Protein AF-S9RQ15-F1 (afdb_monomer)

Solvent-accessible surface area (backbone atoms only — not comparable to full-atom values): 9602 Å² total; per-residue (Å²): 144,83,78,67,72,70,60,59,58,54,55,54,54,51,62,62,48,47,62,55,50,56,53,50,53,50,54,56,53,50,56,71,40,40,36,66,61,48,17,41,66,75,33,48,78,60,44,71,79,42,43,59,73,48,30,27,74,50,68,60,96,85,56,63,85,62,25,54,30,35,28,25,28,33,50,46,95,82,57,60,87,58,81,54,62,48,88,62,91,58,64,66,88,82,50,71,63,45,69,87,71,64,40,66,23,48,58,75,85,78,56,98,86,40,46,57,28,65,74,70,41,43,82,78,47,56,75,65,58,41,51,49,52,52,49,34,42,67,32,72,71,16,34,36,36,66,46,100,50,26,31,39,37,38,40,40,20,57,90,74,40,30,36,38,41,41,32,42,60,90

Secondary structure (DSSP, 8-state):
--SSHHHHHHHHHHHHHHHHHHHHHHHHHHHHH--HHHHHHHHTTTSTT-EEEEEE-SPPTT--SS-EEEEEEEPPTT--SSPPPPSS---TTT---SSTTPEESSPPPPPTTS--HHHHHGGGS-HHHHHHHHHHHHSTT-EEEE-TTSSEEEEEEGGGTEEEEEEE--

Structure (mmCIF, N/CA/C/O backbone):
data_AF-S9RQ15-F1
#
_entry.id   AF-S9RQ15-F1
#
loop_
_atom_site.group_PDB
_atom_site.id
_atom_site.type_symbol
_atom_site.label_atom_id
_atom_site.label_alt_id
_atom_site.label_comp_id
_atom_site.label_asym_id
_atom_site.label_entity_id
_atom_site.label_seq_id
_atom_site.pdbx_PDB_ins_code
_atom_site.Cartn_x
_atom_site.Cartn_y
_atom_site.Cartn_z
_atom_site.occupancy
_atom_site.B_iso_or_equiv
_atom_site.auth_seq_id
_atom_site.auth_comp_id
_atom_site.auth_asym_id
_atom_site.auth_atom_id
_atom_site.pdbx_PDB_model_num
ATOM 1 N N . MET A 1 1 ? 46.658 -40.683 -31.341 1.00 54.25 1 MET A N 1
ATOM 2 C CA . MET A 1 1 ? 45.232 -40.275 -31.352 1.00 54.25 1 MET A CA 1
ATOM 3 C C . MET A 1 1 ? 44.663 -40.253 -29.921 1.00 54.25 1 MET A C 1
ATOM 5 O O . MET A 1 1 ? 44.094 -41.242 -29.500 1.00 54.25 1 MET A O 1
ATOM 9 N N . LYS A 1 2 ? 44.863 -39.186 -29.121 1.00 54.47 2 LYS A N 1
ATOM 10 C CA . LYS A 1 2 ? 44.323 -39.081 -27.731 1.00 54.47 2 LYS A CA 1
ATOM 11 C C . LYS A 1 2 ? 43.953 -37.645 -27.290 1.00 54.47 2 LYS A C 1
ATOM 13 O O . LYS A 1 2 ? 43.801 -37.382 -26.105 1.00 54.47 2 LYS A O 1
ATOM 18 N N . ARG A 1 3 ? 43.814 -36.686 -28.221 1.00 55.28 3 ARG A N 1
ATOM 19 C CA . ARG A 1 3 ? 43.558 -35.263 -27.887 1.00 55.28 3 ARG A CA 1
ATOM 20 C C . ARG A 1 3 ? 42.092 -34.810 -28.013 1.00 55.28 3 ARG A C 1
ATOM 22 O O . ARG A 1 3 ? 41.798 -33.682 -27.647 1.00 55.28 3 ARG A O 1
ATOM 29 N N . SER A 1 4 ? 41.177 -35.666 -28.483 1.00 55.81 4 SER A N 1
ATOM 30 C CA . SER A 1 4 ? 39.790 -35.258 -28.790 1.00 55.81 4 SER A CA 1
ATOM 31 C C . SER A 1 4 ? 38.823 -35.359 -27.591 1.00 55.81 4 SER A C 1
ATOM 33 O O . SER A 1 4 ? 37.968 -34.499 -27.411 1.00 55.81 4 SER A O 1
ATOM 35 N N . ALA A 1 5 ? 39.021 -36.316 -26.674 1.00 54.50 5 ALA A N 1
ATOM 36 C CA . ALA A 1 5 ? 38.096 -36.541 -25.551 1.00 54.50 5 ALA A CA 1
ATOM 37 C C . ALA A 1 5 ? 38.058 -35.407 -24.500 1.00 54.50 5 ALA A C 1
ATOM 39 O O . ALA A 1 5 ? 37.043 -35.217 -23.839 1.00 54.50 5 ALA A O 1
ATOM 40 N N . ARG A 1 6 ? 39.130 -34.609 -24.354 1.00 53.91 6 ARG A N 1
ATOM 41 C CA . ARG A 1 6 ? 39.177 -33.515 -23.360 1.00 53.91 6 ARG A CA 1
ATOM 42 C C . ARG A 1 6 ? 38.369 -32.272 -23.753 1.00 53.91 6 ARG A C 1
ATOM 44 O O . ARG A 1 6 ? 38.019 -31.501 -22.871 1.00 53.91 6 ARG A O 1
ATOM 51 N N . ARG A 1 7 ? 38.065 -32.065 -25.042 1.00 53.75 7 ARG A N 1
ATOM 52 C CA . ARG A 1 7 ? 37.303 -30.882 -25.490 1.00 53.75 7 ARG A CA 1
ATOM 53 C C . ARG A 1 7 ? 35.793 -31.050 -25.305 1.00 53.75 7 ARG A C 1
ATOM 55 O O . ARG A 1 7 ? 35.126 -30.081 -24.982 1.00 53.75 7 ARG A O 1
ATOM 62 N N . VAL A 1 8 ? 35.280 -32.276 -25.420 1.00 57.34 8 VAL A N 1
ATOM 63 C CA . VAL A 1 8 ? 33.841 -32.567 -25.280 1.00 57.34 8 VAL A CA 1
ATOM 64 C C . VAL A 1 8 ? 33.370 -32.440 -23.824 1.00 57.34 8 VAL A C 1
ATOM 66 O O . VAL A 1 8 ? 32.295 -31.905 -23.571 1.00 57.34 8 VAL A O 1
ATOM 69 N N . GLY A 1 9 ? 34.195 -32.851 -22.853 1.00 53.94 9 GLY A N 1
ATOM 70 C CA . GLY A 1 9 ? 33.851 -32.745 -21.429 1.00 53.94 9 GLY A CA 1
ATOM 71 C C . GLY A 1 9 ? 33.738 -31.304 -20.913 1.00 53.94 9 GLY A C 1
ATOM 72 O O . GLY A 1 9 ? 32.919 -31.034 -20.040 1.00 53.94 9 GLY A O 1
ATOM 73 N N . LEU A 1 10 ? 34.509 -30.363 -21.477 1.00 56.88 10 LEU A N 1
ATOM 74 C CA . LEU A 1 10 ? 34.472 -28.955 -21.060 1.00 56.88 10 LEU A CA 1
ATOM 75 C C . LEU A 1 10 ? 33.209 -28.229 -21.560 1.00 56.88 10 LEU A C 1
ATOM 77 O O . LEU A 1 10 ? 32.671 -27.378 -20.858 1.00 56.88 10 LEU A O 1
ATOM 81 N N . SER A 1 11 ? 32.712 -28.586 -22.749 1.00 61.00 11 SER A N 1
ATOM 82 C CA . SER A 1 11 ? 31.501 -27.990 -23.330 1.00 61.00 11 SER A CA 1
ATOM 83 C C . SER A 1 11 ? 30.223 -28.390 -22.582 1.00 61.00 11 SER A C 1
ATOM 85 O O . SER A 1 11 ? 29.322 -27.569 -22.433 1.00 61.00 11 SER A O 1
ATOM 87 N N . LEU A 1 12 ? 30.156 -29.620 -22.062 1.00 60.03 12 LEU A N 1
ATOM 88 C CA . LEU A 1 12 ? 29.015 -30.108 -21.275 1.00 60.03 12 LEU A CA 1
ATOM 89 C C . LEU A 1 12 ? 28.926 -29.454 -19.886 1.00 60.03 12 LEU A C 1
ATOM 91 O O . LEU A 1 12 ? 27.832 -29.116 -19.442 1.00 60.03 12 LEU A O 1
ATOM 95 N N . LEU A 1 13 ? 30.063 -29.207 -19.226 1.00 61.94 13 LEU A N 1
ATOM 96 C CA . LEU A 1 13 ? 30.105 -28.482 -17.948 1.00 61.94 13 LEU A CA 1
ATOM 97 C C . LEU A 1 13 ? 29.662 -27.016 -18.091 1.00 61.94 13 LEU A C 1
ATOM 99 O O . LEU A 1 13 ? 28.932 -26.517 -17.238 1.00 61.94 13 LEU A O 1
ATOM 103 N N . GLY A 1 14 ? 30.041 -26.343 -19.184 1.00 64.25 14 GLY A N 1
ATOM 104 C CA . GLY A 1 14 ? 29.593 -24.974 -19.468 1.00 64.25 14 GLY A CA 1
ATOM 105 C C . GLY A 1 14 ? 28.082 -24.864 -19.713 1.00 64.25 14 GLY A C 1
ATOM 106 O O . GLY A 1 14 ? 27.444 -23.949 -19.198 1.00 64.25 14 GLY A O 1
ATOM 107 N N . LEU A 1 15 ? 27.495 -25.827 -20.435 1.00 70.62 15 LEU A N 1
ATOM 108 C CA . LEU A 1 15 ? 26.050 -25.879 -20.703 1.00 70.62 15 LEU A CA 1
ATOM 109 C C . LEU A 1 15 ? 25.210 -26.141 -19.445 1.00 70.62 15 LEU A C 1
ATOM 111 O O . LEU A 1 15 ? 24.104 -25.620 -19.345 1.00 70.62 15 LEU A O 1
ATOM 115 N N . LEU A 1 16 ? 25.728 -26.907 -18.480 1.00 73.12 16 LEU A N 1
ATOM 116 C CA . LEU A 1 16 ? 25.035 -27.166 -17.212 1.00 73.12 16 LEU A CA 1
ATOM 117 C C . LEU A 1 16 ? 25.162 -26.007 -16.213 1.00 73.12 16 LEU A C 1
ATOM 119 O O . LEU A 1 16 ? 24.235 -25.764 -15.446 1.00 73.12 16 LEU A O 1
ATOM 123 N N . ALA A 1 17 ? 26.275 -25.266 -16.228 1.00 76.88 17 ALA A N 1
ATOM 124 C CA . ALA A 1 17 ? 26.479 -24.123 -15.335 1.00 76.88 17 ALA A CA 1
ATOM 125 C C . ALA A 1 17 ? 25.701 -22.866 -15.770 1.00 76.88 17 ALA A C 1
ATOM 127 O O . ALA A 1 17 ? 25.283 -22.080 -14.924 1.00 76.88 17 ALA A O 1
ATOM 128 N N . PHE A 1 18 ? 25.472 -22.679 -17.074 1.00 77.00 18 PHE A N 1
ATOM 129 C CA . PHE A 1 18 ? 24.774 -21.508 -17.615 1.00 77.00 18 PHE A CA 1
ATOM 130 C C . PHE A 1 18 ? 23.359 -21.276 -17.041 1.00 77.00 18 PHE A C 1
ATOM 132 O O . PHE A 1 18 ? 23.111 -20.169 -16.567 1.00 77.00 18 PHE A O 1
ATOM 139 N N . PRO A 1 19 ? 22.438 -22.263 -16.995 1.00 76.69 19 PRO A N 1
ATOM 140 C CA . PRO A 1 19 ? 21.112 -22.048 -16.413 1.00 76.69 19 PRO A CA 1
ATOM 141 C C . PRO A 1 19 ? 21.169 -21.725 -14.914 1.00 76.69 19 PRO A C 1
ATOM 143 O O . PRO A 1 19 ? 20.379 -20.910 -14.452 1.00 76.69 19 PRO A O 1
ATOM 146 N N . PHE A 1 20 ? 22.130 -22.281 -14.165 1.00 77.69 20 PHE A N 1
ATOM 147 C CA . PHE A 1 20 ? 22.336 -21.927 -12.755 1.00 77.69 20 PHE A CA 1
ATOM 148 C C . PHE A 1 20 ? 22.827 -20.488 -12.580 1.00 77.69 20 PHE A C 1
ATOM 150 O O . PHE A 1 20 ? 22.384 -19.810 -11.657 1.00 77.69 20 PHE A O 1
ATOM 157 N N . LEU A 1 21 ? 23.706 -20.007 -13.463 1.00 76.19 21 LEU A N 1
ATOM 158 C CA . LEU A 1 21 ? 24.165 -18.618 -13.444 1.00 76.19 21 LEU A CA 1
ATOM 159 C C . LEU A 1 21 ? 23.038 -17.654 -13.819 1.00 76.19 21 LEU A C 1
ATOM 161 O O . LEU A 1 21 ? 22.832 -16.679 -13.111 1.00 76.19 21 LEU A O 1
ATOM 165 N N . VAL A 1 22 ? 22.263 -17.949 -14.867 1.00 75.12 22 VAL A N 1
ATOM 166 C CA . VAL A 1 22 ? 21.111 -17.120 -15.264 1.00 75.12 22 VAL A CA 1
ATOM 167 C C . VAL A 1 22 ? 20.057 -17.081 -14.155 1.00 75.12 22 VAL A C 1
ATOM 169 O O . VAL A 1 22 ? 19.592 -16.004 -13.790 1.00 75.12 22 VAL A O 1
ATOM 172 N N . TRP A 1 23 ? 19.723 -18.233 -13.569 1.00 75.00 23 TRP A N 1
ATOM 173 C CA . TRP A 1 23 ? 18.748 -18.316 -12.481 1.00 75.00 23 TRP A CA 1
ATOM 174 C C . TRP A 1 23 ? 19.247 -17.623 -11.206 1.00 75.00 23 TRP A C 1
ATOM 176 O O . TRP A 1 23 ? 18.516 -16.845 -10.601 1.00 75.00 23 TRP A O 1
ATOM 186 N N . GLY A 1 24 ? 20.511 -17.832 -10.824 1.00 70.38 24 GLY A N 1
ATOM 187 C CA . GLY A 1 24 ? 21.118 -17.172 -9.665 1.00 70.38 24 GLY A CA 1
ATOM 188 C C . GLY A 1 24 ? 21.238 -15.655 -9.831 1.00 70.38 24 GLY A C 1
ATOM 189 O O . GLY A 1 24 ? 20.942 -14.913 -8.897 1.00 70.38 24 GLY A O 1
ATOM 190 N N . SER A 1 25 ? 21.617 -15.180 -11.022 1.00 69.25 25 SER A N 1
ATOM 191 C CA . SER A 1 25 ? 21.677 -13.748 -11.334 1.00 69.25 25 SER A CA 1
ATOM 192 C C . SER A 1 25 ? 20.299 -13.090 -11.315 1.00 69.25 25 SER A C 1
ATOM 194 O O . SER A 1 25 ? 20.188 -11.974 -10.819 1.00 69.25 25 SER A O 1
ATOM 196 N N . TRP A 1 26 ? 19.258 -13.778 -11.793 1.00 66.81 26 TRP A N 1
ATOM 197 C CA . TRP A 1 26 ? 17.878 -13.290 -11.734 1.00 66.81 26 TRP A CA 1
ATOM 198 C C . TRP A 1 26 ? 17.400 -13.091 -10.289 1.00 66.81 26 TRP A C 1
ATOM 200 O O . TRP A 1 26 ? 16.941 -12.010 -9.931 1.00 66.81 26 TRP A O 1
ATOM 210 N N . HIS A 1 27 ? 17.596 -14.091 -9.422 1.00 64.12 27 HIS A N 1
ATOM 211 C CA . HIS A 1 27 ? 17.218 -13.991 -8.004 1.00 64.12 27 HIS A CA 1
ATOM 212 C C . HIS A 1 27 ? 17.985 -12.901 -7.257 1.00 64.12 27 HIS A C 1
ATOM 214 O O . HIS A 1 27 ? 17.399 -12.159 -6.473 1.00 64.12 27 HIS A O 1
ATOM 220 N N . LEU A 1 28 ? 19.288 -12.764 -7.517 1.00 64.69 28 LEU A N 1
ATOM 221 C CA . LEU A 1 28 ? 20.093 -11.695 -6.921 1.00 64.69 28 LEU A CA 1
ATOM 222 C C . LEU A 1 28 ? 19.641 -10.304 -7.374 1.00 64.69 28 LEU A C 1
ATOM 224 O O . LEU A 1 28 ? 19.728 -9.364 -6.589 1.00 64.69 28 LEU A O 1
ATOM 228 N N . HIS A 1 29 ? 19.163 -10.169 -8.612 1.00 61.22 29 HIS A N 1
ATOM 229 C CA . HIS A 1 29 ? 18.634 -8.907 -9.117 1.00 61.22 29 HIS A CA 1
ATOM 230 C C . HIS A 1 29 ? 17.345 -8.522 -8.383 1.00 61.22 29 HIS A C 1
ATOM 232 O O . HIS A 1 29 ? 17.260 -7.411 -7.870 1.00 61.22 29 HIS A O 1
ATOM 238 N N . ASN A 1 30 ? 16.404 -9.457 -8.227 1.00 62.88 30 ASN A N 1
ATOM 239 C CA . ASN A 1 30 ? 15.135 -9.201 -7.536 1.00 62.88 30 ASN A CA 1
ATOM 240 C C . ASN A 1 30 ? 15.342 -8.770 -6.075 1.00 62.88 30 ASN A C 1
ATOM 242 O O . ASN A 1 30 ? 14.747 -7.790 -5.641 1.00 62.88 30 ASN A O 1
ATOM 246 N N . ILE A 1 31 ? 16.290 -9.389 -5.360 1.00 62.94 31 ILE A N 1
ATOM 247 C CA . ILE A 1 31 ? 16.627 -9.041 -3.964 1.00 62.94 31 ILE A CA 1
ATOM 248 C C . ILE A 1 31 ? 17.133 -7.591 -3.808 1.00 62.94 31 ILE A C 1
ATOM 250 O O . ILE A 1 31 ? 17.037 -7.013 -2.725 1.00 62.94 31 ILE A O 1
ATOM 254 N N . LEU A 1 32 ? 17.702 -6.981 -4.854 1.00 60.19 32 L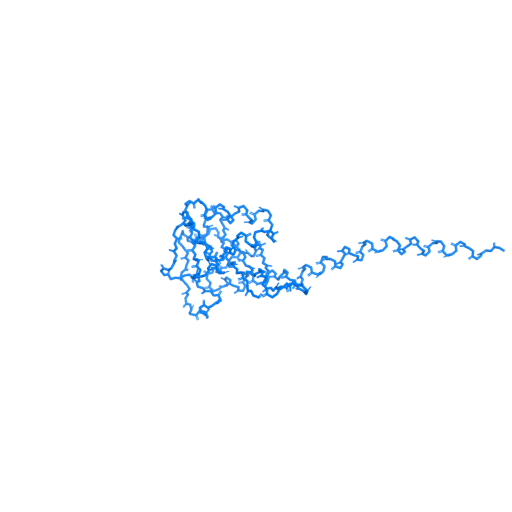EU A N 1
ATOM 255 C CA . LEU A 1 32 ? 18.219 -5.609 -4.773 1.00 60.19 32 LEU A CA 1
ATOM 256 C C . LEU A 1 32 ? 17.117 -4.543 -4.900 1.00 60.19 32 LEU A C 1
ATOM 258 O O . LEU A 1 32 ? 17.279 -3.453 -4.345 1.00 60.19 32 LEU A O 1
ATOM 262 N N . PHE A 1 33 ? 16.006 -4.850 -5.580 1.00 63.06 33 PHE A N 1
ATOM 263 C CA . PHE A 1 33 ? 14.868 -3.931 -5.772 1.00 63.06 33 PHE A CA 1
ATOM 264 C C . PHE A 1 33 ? 13.741 -4.189 -4.773 1.00 63.06 33 PHE A C 1
ATOM 266 O O . PHE A 1 33 ? 13.131 -3.245 -4.254 1.00 63.06 33 PHE A O 1
ATOM 273 N N . GLU A 1 34 ? 13.543 -5.458 -4.427 1.00 68.25 34 GLU A N 1
ATOM 274 C CA . GLU A 1 34 ? 12.728 -5.901 -3.305 1.00 68.25 34 GLU A CA 1
ATOM 275 C C . GLU A 1 34 ? 13.515 -5.665 -2.017 1.00 68.25 34 GLU A C 1
ATOM 277 O O . GLU A 1 34 ? 14.204 -6.538 -1.498 1.00 68.25 34 GLU A O 1
ATOM 282 N N . ASN A 1 35 ? 13.473 -4.439 -1.498 1.00 74.69 35 ASN A N 1
ATOM 283 C CA . ASN A 1 35 ? 14.064 -4.143 -0.201 1.00 74.69 35 ASN A CA 1
ATOM 284 C C . ASN A 1 35 ? 13.036 -4.468 0.892 1.00 74.69 35 ASN A C 1
ATOM 286 O O . ASN A 1 35 ? 12.214 -3.599 1.183 1.00 74.69 35 ASN A O 1
ATOM 290 N N . PRO A 1 36 ? 13.088 -5.634 1.569 1.00 73.12 36 PRO A N 1
ATOM 291 C CA . PRO A 1 36 ? 12.087 -6.010 2.573 1.00 73.12 36 PRO A CA 1
ATOM 292 C C . PRO A 1 36 ? 12.046 -5.042 3.764 1.00 73.12 36 PRO A C 1
ATOM 294 O O . PRO A 1 36 ? 11.074 -5.002 4.515 1.00 73.12 36 PRO A O 1
ATOM 297 N N . ARG A 1 37 ? 13.097 -4.232 3.955 1.00 86.94 37 ARG A N 1
ATOM 298 C CA . ARG A 1 37 ? 13.131 -3.199 4.996 1.00 86.94 37 ARG A CA 1
ATOM 299 C C . ARG A 1 37 ? 12.385 -1.935 4.590 1.00 86.94 37 ARG A C 1
ATOM 301 O O . ARG A 1 37 ? 12.076 -1.143 5.471 1.00 86.94 37 ARG A O 1
ATOM 308 N N . TYR A 1 38 ? 12.103 -1.723 3.303 1.00 90.88 38 TYR A N 1
ATOM 309 C CA . TYR A 1 38 ? 11.412 -0.520 2.848 1.00 90.88 38 TYR A CA 1
ATOM 310 C C . TYR A 1 38 ? 10.006 -0.431 3.439 1.00 90.88 38 TYR A C 1
ATOM 312 O O . TYR A 1 38 ? 9.665 0.607 3.999 1.00 90.88 38 TYR A O 1
ATOM 320 N N . ALA A 1 39 ? 9.237 -1.527 3.418 1.00 93.19 39 ALA A N 1
ATOM 321 C CA . ALA A 1 39 ? 7.920 -1.548 4.053 1.00 93.19 39 ALA A CA 1
ATOM 322 C C . ALA A 1 39 ? 7.998 -1.207 5.547 1.00 93.19 39 ALA A C 1
ATOM 324 O O . ALA A 1 39 ? 7.280 -0.331 6.021 1.00 93.19 39 ALA A O 1
ATOM 325 N N . ALA A 1 40 ? 8.929 -1.839 6.270 1.00 92.25 40 ALA A N 1
ATOM 326 C CA . ALA A 1 40 ? 9.140 -1.563 7.687 1.00 92.25 40 ALA A CA 1
ATOM 327 C C . ALA A 1 40 ? 9.477 -0.083 7.935 1.00 92.25 40 ALA A C 1
ATOM 329 O O . ALA A 1 40 ? 8.875 0.529 8.805 1.00 92.25 40 ALA A O 1
ATOM 330 N N . GLN A 1 41 ? 10.371 0.511 7.138 1.00 90.44 41 GLN A N 1
ATOM 331 C CA . GLN A 1 41 ? 10.762 1.923 7.258 1.00 90.44 41 GLN A CA 1
ATOM 332 C C . GLN A 1 41 ? 9.599 2.888 7.004 1.00 90.44 41 GLN A C 1
ATOM 334 O O . GLN A 1 41 ? 9.467 3.883 7.710 1.00 90.44 41 GLN A O 1
ATOM 339 N N . VAL A 1 42 ? 8.760 2.602 6.004 1.00 89.44 42 VAL A N 1
ATOM 340 C CA . VAL A 1 42 ? 7.575 3.417 5.694 1.00 89.44 42 VAL A CA 1
ATOM 341 C C . VAL A 1 42 ? 6.581 3.377 6.857 1.00 89.44 42 VAL A C 1
ATOM 343 O O . VAL A 1 42 ? 6.015 4.401 7.217 1.00 89.44 42 VAL A O 1
ATOM 346 N N . PHE A 1 43 ? 6.380 2.218 7.481 1.00 91.12 43 PHE A N 1
ATOM 347 C CA . PHE A 1 43 ? 5.334 2.051 8.492 1.00 91.12 43 PHE A CA 1
ATOM 348 C C . PHE A 1 43 ? 5.802 2.152 9.948 1.00 91.12 43 PHE A C 1
ATOM 350 O O . PHE A 1 43 ? 4.954 2.200 10.836 1.00 91.12 43 PHE A O 1
ATOM 357 N N . GLU A 1 44 ? 7.106 2.250 10.219 1.00 89.62 44 GLU A N 1
ATOM 358 C CA . GLU A 1 44 ? 7.688 2.229 11.573 1.00 89.62 44 GLU A CA 1
ATOM 359 C C . GLU A 1 44 ? 7.035 3.235 12.533 1.00 89.62 44 GLU A C 1
ATOM 361 O O . GLU A 1 44 ? 6.770 2.914 13.690 1.00 89.62 44 GLU A O 1
ATOM 366 N N . GLN A 1 45 ? 6.729 4.441 12.048 1.00 85.81 45 GLN A N 1
ATOM 367 C CA . GLN A 1 45 ? 6.197 5.527 12.880 1.00 85.81 45 GLN A CA 1
ATOM 368 C C . GLN A 1 45 ? 4.689 5.439 13.141 1.00 85.81 45 GLN A C 1
ATOM 370 O O . GLN A 1 45 ? 4.189 6.084 14.062 1.00 85.81 45 GLN A O 1
ATOM 375 N N . VAL A 1 46 ? 3.954 4.688 12.319 1.00 88.31 46 VAL A N 1
ATOM 376 C CA . VAL A 1 46 ? 2.481 4.685 12.323 1.00 88.31 46 VAL A CA 1
ATOM 377 C C . VAL A 1 46 ? 1.899 3.329 12.692 1.00 88.31 46 VAL A C 1
ATOM 379 O O . 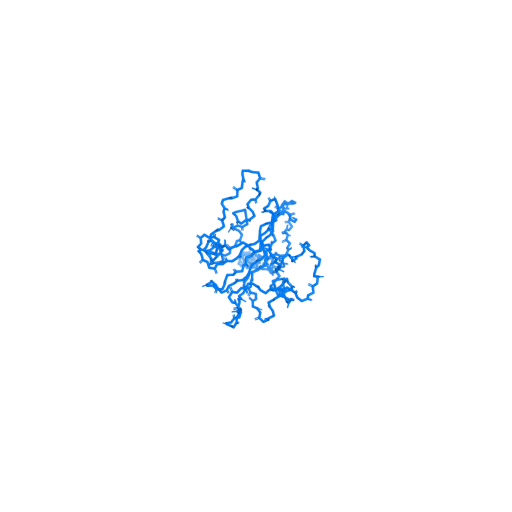VAL A 1 46 ? 0.831 3.263 13.289 1.00 88.31 46 VAL A O 1
ATOM 382 N N . LEU A 1 47 ? 2.602 2.246 12.373 1.00 91.25 47 LEU A N 1
ATOM 383 C CA . LEU A 1 47 ? 2.205 0.870 12.647 1.00 91.25 47 LEU A CA 1
ATOM 384 C C . LEU A 1 47 ? 3.403 0.098 13.219 1.00 91.25 47 LEU A C 1
ATOM 386 O O . LEU A 1 47 ? 3.925 -0.815 12.564 1.00 91.25 47 LEU A O 1
ATOM 390 N N . PRO A 1 48 ? 3.866 0.457 14.432 1.00 90.31 48 PRO A N 1
ATOM 391 C CA . PRO A 1 48 ? 4.919 -0.296 15.097 1.00 90.31 48 PRO A CA 1
ATOM 392 C C . PRO A 1 48 ? 4.475 -1.752 15.296 1.00 90.31 48 PRO A C 1
ATOM 394 O O . PRO A 1 48 ? 3.323 -2.024 15.626 1.00 90.31 48 PRO A O 1
ATOM 397 N N . GLY A 1 49 ? 5.388 -2.696 15.064 1.00 91.31 49 GLY A N 1
ATOM 398 C CA . GLY A 1 49 ? 5.096 -4.134 15.148 1.00 91.31 49 GLY A CA 1
ATOM 399 C C . GLY A 1 49 ? 4.444 -4.738 13.898 1.00 91.31 49 GLY A C 1
ATOM 400 O O . GLY A 1 49 ? 4.212 -5.945 13.863 1.00 91.31 49 GLY A O 1
ATOM 401 N N . SER A 1 50 ? 4.188 -3.942 12.856 1.00 95.06 50 SER A N 1
ATOM 402 C CA . SER A 1 50 ? 3.780 -4.474 11.554 1.00 95.06 50 SER A CA 1
ATOM 403 C C . SER A 1 50 ? 4.899 -5.300 10.902 1.00 95.06 50 SER A C 1
ATOM 405 O O . SER A 1 50 ? 6.090 -5.041 11.092 1.00 95.06 50 SER A O 1
ATOM 407 N N . THR A 1 51 ? 4.516 -6.327 10.140 1.00 96.06 51 THR A N 1
ATOM 408 C CA . THR A 1 51 ? 5.467 -7.235 9.472 1.00 96.06 51 THR A CA 1
ATOM 409 C C . THR A 1 51 ? 5.462 -6.981 7.964 1.00 96.06 51 THR A C 1
ATOM 411 O O . THR A 1 51 ? 4.382 -6.996 7.379 1.00 96.06 51 THR A O 1
ATOM 414 N N . PRO A 1 52 ? 6.612 -6.768 7.296 1.00 95.62 52 PRO A N 1
ATOM 415 C CA . PRO A 1 52 ? 6.666 -6.618 5.840 1.00 95.62 52 PRO A CA 1
ATOM 416 C C . PRO A 1 52 ? 6.039 -7.808 5.105 1.00 95.62 52 PRO A C 1
ATOM 418 O O . PRO A 1 52 ? 6.379 -8.954 5.395 1.00 95.62 52 PRO A O 1
ATOM 421 N N . LEU A 1 53 ? 5.144 -7.524 4.157 1.00 95.12 53 LEU A N 1
ATOM 422 C CA . LEU A 1 53 ? 4.570 -8.521 3.248 1.00 95.12 53 LEU A CA 1
ATOM 423 C C . LEU A 1 53 ? 5.226 -8.445 1.872 1.00 95.12 53 LEU A C 1
ATOM 425 O O . LEU A 1 53 ? 5.702 -9.451 1.365 1.00 95.12 53 LEU A O 1
ATOM 429 N N . GLU A 1 54 ? 5.265 -7.248 1.291 1.00 94.50 54 GLU A N 1
ATOM 430 C CA . GLU A 1 54 ? 5.816 -7.015 -0.042 1.00 94.50 54 GLU A CA 1
ATOM 431 C C . GLU A 1 54 ? 6.259 -5.554 -0.160 1.00 94.50 54 GLU A C 1
ATOM 433 O O . GLU A 1 54 ? 5.631 -4.659 0.417 1.00 94.50 54 GLU A O 1
ATOM 438 N N . SER A 1 55 ? 7.341 -5.278 -0.888 1.00 94.00 55 SER A N 1
ATOM 439 C CA . SER A 1 55 ? 7.746 -3.895 -1.141 1.00 94.00 55 SER A CA 1
ATOM 440 C C . SER A 1 55 ? 8.737 -3.735 -2.275 1.00 94.00 55 SER A C 1
ATOM 442 O O . SER A 1 55 ? 9.691 -4.504 -2.377 1.00 94.00 55 SER A O 1
ATOM 444 N N . LYS A 1 56 ? 8.592 -2.627 -2.998 1.00 92.06 56 LYS A N 1
ATOM 445 C CA . LYS A 1 56 ? 9.506 -2.140 -4.029 1.00 92.06 56 LYS A CA 1
ATOM 446 C C . LYS A 1 56 ? 9.776 -0.663 -3.765 1.00 92.06 56 LYS A C 1
ATOM 448 O O . LYS A 1 56 ? 8.844 0.136 -3.717 1.00 92.06 56 LYS A O 1
ATOM 453 N N . ARG A 1 57 ? 11.042 -0.307 -3.517 1.00 85.81 57 ARG A N 1
ATOM 454 C CA . ARG A 1 57 ? 11.434 1.077 -3.176 1.00 85.81 57 ARG A CA 1
ATOM 455 C C . ARG A 1 57 ? 11.745 1.930 -4.405 1.00 85.81 57 ARG A C 1
ATOM 457 O O . ARG A 1 57 ? 11.597 3.142 -4.335 1.00 85.81 57 ARG A O 1
ATOM 464 N N . TRP A 1 58 ? 12.250 1.301 -5.463 1.00 77.88 58 TRP A N 1
ATOM 465 C CA . TRP A 1 58 ? 12.801 1.972 -6.634 1.00 77.88 58 TRP A CA 1
ATOM 466 C C . TRP A 1 58 ? 12.481 1.192 -7.903 1.00 77.88 58 TRP A C 1
ATOM 468 O O . TRP A 1 58 ? 12.251 -0.020 -7.858 1.00 77.88 58 TRP A O 1
ATOM 478 N N . HIS A 1 59 ? 12.551 1.894 -9.027 1.00 75.75 59 HIS A N 1
ATOM 479 C CA . HIS A 1 59 ? 12.568 1.298 -10.351 1.00 75.75 59 HIS A CA 1
ATOM 480 C C . HIS A 1 59 ? 13.843 0.467 -10.574 1.00 75.75 59 HIS A C 1
ATOM 482 O O . HIS A 1 59 ? 14.917 0.772 -10.039 1.00 75.75 59 HIS A O 1
ATOM 488 N N . GLY A 1 60 ? 13.715 -0.613 -11.341 1.00 67.94 60 GLY A N 1
ATOM 489 C CA . GLY A 1 60 ? 14.845 -1.400 -11.815 1.00 67.94 60 GLY A CA 1
ATOM 490 C C . GLY A 1 60 ? 15.641 -0.647 -12.895 1.00 67.94 60 GLY A C 1
ATOM 491 O O . GLY A 1 60 ? 15.117 0.256 -13.545 1.00 67.94 60 GLY A O 1
ATOM 492 N N . PRO A 1 61 ? 16.921 -0.983 -13.131 1.00 63.78 61 PRO A N 1
ATOM 493 C CA . PRO A 1 61 ? 17.701 -0.427 -14.223 1.00 63.78 61 PRO A CA 1
ATOM 494 C C . PRO A 1 61 ? 17.016 -0.699 -15.565 1.00 63.78 61 PRO A C 1
ATOM 496 O O . PRO A 1 61 ? 16.884 -1.853 -15.967 1.00 63.78 61 PRO A O 1
ATOM 499 N N . GLY A 1 62 ? 16.638 0.365 -16.273 1.00 69.56 62 GLY A N 1
ATOM 500 C CA . GLY A 1 62 ? 15.968 0.270 -17.574 1.00 69.56 62 GLY A CA 1
ATOM 501 C C . GLY A 1 62 ? 14.441 0.311 -17.513 1.00 69.56 62 GLY A C 1
ATOM 502 O O . GLY A 1 62 ? 13.815 0.286 -18.571 1.00 69.56 62 GLY A O 1
ATOM 503 N N . ASP A 1 63 ? 13.857 0.419 -16.319 1.00 69.38 63 ASP A N 1
ATOM 504 C CA . ASP A 1 63 ? 12.466 0.836 -16.174 1.00 69.38 63 ASP A CA 1
ATOM 505 C C . ASP A 1 63 ? 12.324 2.302 -16.618 1.00 69.38 63 ASP A C 1
ATOM 507 O O . ASP A 1 63 ? 13.257 3.104 -16.528 1.00 69.38 63 ASP A O 1
ATOM 511 N N . ASN A 1 64 ? 11.150 2.643 -17.140 1.00 69.50 64 ASN A N 1
ATOM 512 C CA . ASN A 1 64 ? 10.830 4.002 -17.571 1.00 69.50 64 ASN A CA 1
ATOM 513 C C . ASN A 1 64 ? 10.825 4.951 -16.354 1.00 69.50 64 ASN A C 1
ATOM 515 O O . ASN A 1 64 ? 10.581 4.495 -15.240 1.00 69.50 64 ASN A O 1
ATOM 519 N N . ASP A 1 65 ? 10.949 6.267 -16.572 1.00 70.88 65 ASP A N 1
ATOM 520 C CA . ASP A 1 65 ? 10.865 7.327 -15.534 1.00 70.88 65 ASP A CA 1
ATOM 521 C C . ASP A 1 65 ? 9.509 7.387 -14.770 1.00 70.88 65 ASP A C 1
ATOM 523 O O . ASP A 1 65 ? 9.210 8.363 -14.090 1.00 70.88 65 ASP A O 1
ATOM 527 N N . TRP A 1 66 ? 8.643 6.386 -14.948 1.00 79.25 66 TRP A N 1
ATOM 528 C CA . TRP A 1 66 ? 7.325 6.252 -14.340 1.00 79.25 66 TRP A CA 1
ATOM 529 C C . TRP A 1 66 ? 7.151 4.817 -13.841 1.00 79.25 66 TRP A C 1
ATOM 531 O O . TRP A 1 66 ? 6.580 3.977 -14.544 1.00 79.25 66 TRP A O 1
ATOM 541 N N . ALA A 1 67 ? 7.662 4.522 -12.648 1.00 88.75 67 ALA A N 1
ATOM 542 C CA . ALA A 1 67 ? 7.567 3.187 -12.059 1.00 88.75 67 ALA A CA 1
ATOM 543 C C . ALA A 1 67 ? 6.665 3.143 -10.821 1.00 88.75 67 ALA A C 1
ATOM 545 O O . ALA A 1 67 ? 6.234 4.167 -10.279 1.00 88.75 67 ALA A O 1
ATOM 546 N N . CYS A 1 68 ? 6.387 1.918 -10.380 1.00 91.81 68 CYS A N 1
ATOM 547 C CA . CYS A 1 68 ? 5.668 1.641 -9.150 1.00 91.81 68 CYS A CA 1
ATOM 548 C C . CYS A 1 68 ? 6.618 1.538 -7.956 1.00 91.81 68 CYS A C 1
ATOM 550 O O . CYS A 1 68 ? 7.557 0.739 -7.941 1.00 91.81 68 CYS A O 1
ATOM 552 N N . THR A 1 69 ? 6.301 2.306 -6.919 1.00 92.38 69 THR A N 1
ATOM 553 C CA . THR A 1 69 ? 6.902 2.209 -5.590 1.00 92.38 69 THR A CA 1
ATOM 554 C C . THR A 1 69 ? 5.808 1.806 -4.619 1.00 92.38 69 THR A C 1
ATOM 556 O O . THR A 1 69 ? 4.784 2.482 -4.504 1.00 92.38 69 THR A O 1
ATOM 559 N N . TYR A 1 70 ? 6.006 0.723 -3.877 1.00 94.62 70 TYR A N 1
ATOM 560 C CA . TYR A 1 70 ? 5.008 0.265 -2.920 1.00 94.62 70 TYR A CA 1
ATOM 561 C C . TYR A 1 70 ? 5.618 -0.355 -1.670 1.00 94.62 70 TYR A C 1
ATOM 563 O O . TYR A 1 70 ? 6.725 -0.893 -1.661 1.00 94.62 70 TYR A O 1
ATOM 571 N N . ALA A 1 71 ? 4.862 -0.255 -0.589 1.00 95.19 71 ALA A N 1
ATOM 572 C CA . ALA A 1 71 ? 5.164 -0.830 0.705 1.00 95.19 71 ALA A CA 1
ATOM 573 C C . ALA A 1 71 ? 3.884 -1.452 1.249 1.00 95.19 71 ALA A C 1
ATOM 575 O O . ALA A 1 71 ? 2.883 -0.751 1.392 1.00 95.19 71 ALA A O 1
ATOM 576 N N . VAL A 1 72 ? 3.920 -2.744 1.560 1.00 96.50 72 VAL A N 1
ATOM 577 C CA . VAL A 1 72 ? 2.789 -3.498 2.103 1.00 96.50 72 VAL A CA 1
ATOM 578 C C . VAL A 1 72 ? 3.236 -4.204 3.376 1.00 96.50 72 VAL A C 1
ATOM 580 O O . VAL A 1 72 ? 4.251 -4.905 3.388 1.00 96.50 72 VAL A O 1
ATOM 583 N N . VAL A 1 73 ? 2.479 -4.027 4.455 1.00 96.56 73 VAL A N 1
ATOM 584 C CA . VAL A 1 73 ? 2.746 -4.652 5.755 1.00 96.56 73 VAL A CA 1
ATOM 585 C C . VAL A 1 73 ? 1.508 -5.363 6.282 1.00 96.56 73 VAL A C 1
ATOM 587 O O . VAL A 1 73 ? 0.383 -4.909 6.082 1.00 96.56 73 VAL A O 1
ATOM 590 N N . ALA A 1 74 ? 1.716 -6.469 6.986 1.00 97.75 74 ALA A N 1
ATOM 591 C CA . ALA A 1 74 ? 0.704 -7.121 7.791 1.00 97.75 74 ALA A CA 1
ATOM 592 C C . ALA A 1 74 ? 0.450 -6.294 9.052 1.00 97.75 74 ALA A C 1
ATOM 594 O O . ALA A 1 74 ? 1.392 -5.833 9.707 1.00 97.75 74 ALA A O 1
ATOM 595 N N . LEU A 1 75 ? -0.823 -6.127 9.391 1.00 97.25 75 LEU A N 1
ATOM 596 C CA . LEU A 1 75 ? -1.228 -5.516 10.649 1.00 97.25 75 LEU A CA 1
ATOM 597 C C . LEU A 1 75 ? -1.010 -6.504 11.804 1.00 97.25 75 LEU A C 1
ATOM 599 O O . LEU A 1 75 ? -1.240 -7.699 11.613 1.00 97.25 75 LEU A O 1
ATOM 603 N N . PRO A 1 76 ? -0.598 -6.031 12.993 1.00 96.00 76 PRO A N 1
ATOM 604 C CA . PRO A 1 76 ? -0.597 -6.870 14.183 1.00 96.00 76 PRO A CA 1
ATOM 605 C C . PRO A 1 76 ? -2.036 -7.238 14.587 1.00 96.00 76 PRO A C 1
ATOM 607 O O . PRO A 1 76 ? -2.986 -6.519 14.266 1.00 96.00 76 PRO A O 1
ATOM 610 N N . ASP A 1 77 ? -2.205 -8.348 15.310 1.00 95.50 77 ASP A N 1
ATOM 611 C CA . ASP A 1 77 ? -3.526 -8.868 15.704 1.00 95.50 77 ASP A CA 1
ATOM 612 C C . ASP A 1 77 ? -4.337 -7.876 16.564 1.00 95.50 77 ASP A C 1
ATOM 614 O O . ASP A 1 77 ? -5.571 -7.880 16.549 1.00 95.50 77 ASP A O 1
ATOM 618 N N . ASP A 1 78 ? -3.650 -6.998 17.298 1.00 95.88 78 ASP A N 1
ATOM 619 C CA . ASP A 1 78 ? -4.221 -5.961 18.159 1.00 95.88 78 ASP A CA 1
ATOM 620 C C . ASP A 1 78 ? -4.404 -4.601 17.459 1.00 95.88 78 ASP A C 1
ATOM 622 O O . ASP A 1 78 ? -4.774 -3.616 18.105 1.00 95.88 78 ASP A O 1
ATOM 626 N N . ALA A 1 79 ? -4.209 -4.532 16.136 1.00 95.06 79 ALA A N 1
ATOM 627 C CA . ALA A 1 79 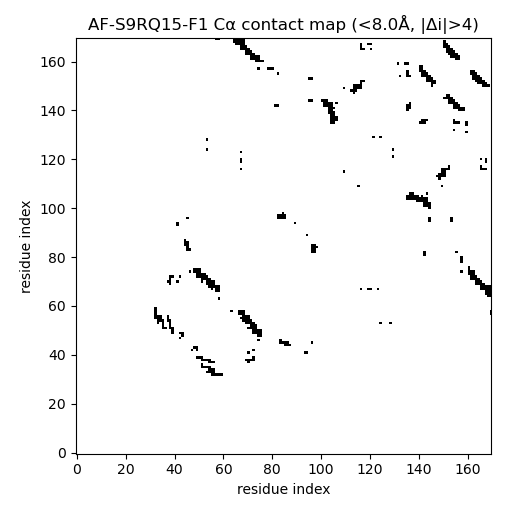? -4.397 -3.306 15.368 1.00 95.06 79 ALA A CA 1
ATOM 628 C C . ALA A 1 79 ? -5.801 -2.704 15.573 1.00 95.06 79 ALA A C 1
ATOM 630 O O . ALA A 1 79 ? -6.816 -3.410 15.633 1.00 95.06 79 ALA A O 1
ATOM 631 N N . LEU A 1 80 ? -5.880 -1.375 15.664 1.00 94.62 80 LEU A N 1
ATOM 632 C CA . LEU A 1 80 ? -7.134 -0.641 15.865 1.00 94.62 80 LEU A CA 1
ATOM 633 C C . LEU A 1 80 ? -8.109 -0.839 14.691 1.00 94.62 80 LEU A C 1
ATOM 635 O O . LEU A 1 80 ? -7.722 -1.177 13.587 1.00 94.62 80 LEU A O 1
ATOM 639 N N . SER A 1 81 ? -9.416 -0.662 14.895 1.00 94.50 81 SER A N 1
ATOM 640 C CA . SER A 1 81 ? -10.362 -0.715 13.762 1.00 94.50 81 SER A CA 1
ATOM 641 C C . SER A 1 81 ? -10.233 0.483 12.822 1.00 94.50 81 SER A C 1
ATOM 643 O O . SER A 1 81 ? -10.567 0.371 11.648 1.00 94.50 81 SER A O 1
ATOM 645 N N . MET A 1 82 ? -9.759 1.609 13.352 1.00 93.06 82 MET A N 1
ATOM 646 C CA . MET A 1 82 ? -9.488 2.834 12.610 1.00 93.06 82 MET A CA 1
ATOM 647 C C . MET A 1 82 ? -7.982 2.963 12.358 1.00 93.06 82 MET A C 1
ATOM 649 O O . MET A 1 82 ? -7.199 2.555 13.223 1.00 93.06 82 MET A O 1
ATOM 653 N N . PRO A 1 83 ? -7.561 3.565 11.234 1.00 91.38 83 PRO A N 1
ATOM 654 C CA . PRO A 1 83 ? -6.154 3.840 10.989 1.00 91.38 83 PRO A CA 1
ATOM 655 C C . PRO A 1 83 ? -5.593 4.765 12.083 1.00 91.38 83 PRO A C 1
ATOM 657 O O . PRO A 1 83 ? -6.273 5.713 12.486 1.00 91.38 83 PRO A O 1
ATOM 660 N N . PRO A 1 84 ? -4.369 4.524 12.576 1.00 87.69 84 PRO A N 1
ATOM 661 C CA . PRO A 1 84 ? -3.751 5.402 13.560 1.00 87.69 84 PRO A CA 1
ATOM 662 C C . PRO A 1 84 ? -3.382 6.757 12.943 1.00 87.69 84 PRO A C 1
ATOM 664 O O . PRO A 1 84 ? -3.048 6.857 11.762 1.00 87.69 84 PRO A O 1
ATOM 667 N N . VAL A 1 85 ? -3.400 7.801 13.773 1.00 81.88 85 VAL A N 1
ATOM 668 C CA . VAL A 1 85 ? -2.856 9.120 13.432 1.00 81.88 85 VAL A CA 1
ATOM 669 C C . VAL A 1 85 ? -1.378 9.147 13.846 1.00 81.88 85 VAL A C 1
ATOM 671 O O . VAL A 1 85 ? -1.082 8.791 14.990 1.00 81.88 85 VAL A O 1
ATOM 674 N N . PRO A 1 86 ? -0.437 9.538 12.966 1.00 75.81 86 PRO A N 1
ATOM 675 C CA . PRO A 1 86 ? 0.966 9.668 13.313 1.00 75.81 86 PRO A CA 1
ATOM 676 C C . PRO A 1 86 ? 1.149 10.602 14.495 1.00 75.81 86 PRO A C 1
ATOM 678 O O . PRO A 1 86 ? 0.526 11.658 14.589 1.00 75.81 86 PRO A O 1
ATOM 681 N N . THR A 1 87 ? 2.074 10.235 15.370 1.00 68.19 87 THR A N 1
ATOM 682 C CA . THR A 1 87 ? 2.477 11.072 16.504 1.00 68.19 87 THR A CA 1
ATOM 683 C C . THR A 1 87 ? 3.481 12.156 16.106 1.00 68.19 87 THR A C 1
ATOM 685 O O . THR A 1 87 ? 3.658 13.121 16.845 1.00 68.19 87 THR A O 1
ATOM 688 N N . GLN A 1 88 ? 4.129 12.020 14.944 1.00 67.56 88 GLN A N 1
ATOM 689 C CA . GLN A 1 88 ? 5.079 12.988 14.399 1.00 67.56 88 GLN A CA 1
ATOM 690 C C . GLN A 1 88 ? 4.669 13.421 12.994 1.00 67.56 88 GLN A C 1
ATOM 69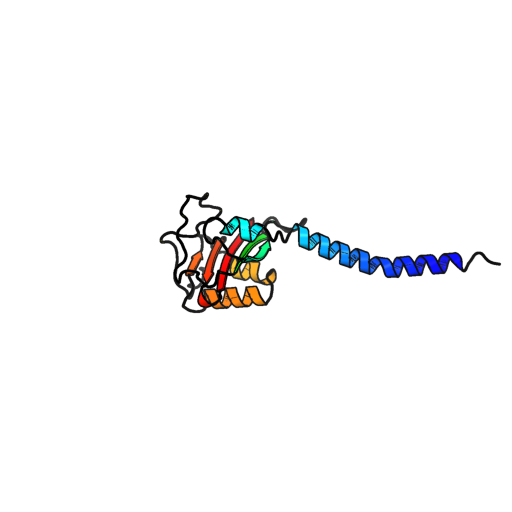2 O O . GLN A 1 88 ? 4.210 12.616 12.185 1.00 67.56 88 GLN A O 1
ATOM 697 N N . THR A 1 89 ? 4.904 14.695 12.689 1.00 63.09 89 THR A N 1
ATOM 698 C CA . THR A 1 89 ? 4.847 15.231 11.329 1.00 63.09 89 THR A CA 1
ATOM 699 C C . THR A 1 89 ? 6.001 14.645 10.515 1.00 63.09 89 THR A C 1
ATOM 701 O O . THR A 1 89 ? 7.085 15.227 10.450 1.00 63.09 89 THR A O 1
ATOM 704 N N . SER A 1 90 ? 5.793 13.473 9.917 1.00 61.72 90 SER A N 1
ATOM 705 C CA . SER A 1 90 ? 6.631 13.032 8.801 1.00 61.72 90 SER A CA 1
ATOM 706 C C . SER A 1 90 ? 6.464 14.014 7.632 1.00 61.72 90 SER A C 1
ATOM 708 O O . SER A 1 90 ? 5.423 14.672 7.532 1.00 61.72 90 SER A O 1
ATOM 710 N N . PRO A 1 91 ? 7.457 14.159 6.735 1.00 61.72 91 PRO A N 1
ATOM 711 C CA . PRO A 1 91 ? 7.274 14.950 5.526 1.00 61.72 91 PRO A CA 1
ATOM 712 C C . PRO A 1 91 ? 6.010 14.469 4.803 1.00 61.72 91 PRO A C 1
ATOM 714 O O . PRO A 1 91 ? 5.924 13.292 4.452 1.00 61.72 91 PRO A O 1
ATOM 717 N N . HIS A 1 92 ? 5.040 15.367 4.591 1.00 57.50 92 HIS A N 1
ATOM 718 C CA . HIS A 1 92 ? 3.707 15.036 4.060 1.00 57.50 92 HIS A CA 1
ATOM 719 C C . HIS A 1 92 ? 3.743 14.177 2.784 1.00 57.50 92 HIS A C 1
ATOM 721 O O . HIS A 1 92 ? 2.833 13.403 2.531 1.00 57.50 92 HIS A O 1
ATOM 727 N N . TRP A 1 93 ? 4.812 14.271 1.987 1.00 60.88 93 TRP A N 1
ATOM 728 C CA . TRP A 1 93 ? 4.960 13.519 0.741 1.00 60.88 93 TRP A CA 1
ATOM 729 C C . TRP A 1 93 ? 5.333 12.034 0.924 1.00 60.88 93 TRP A C 1
ATOM 731 O O . TRP A 1 93 ? 5.120 11.235 0.012 1.00 60.88 93 TRP A O 1
ATOM 741 N N . GLN A 1 94 ? 5.901 11.634 2.068 1.00 63.88 94 GLN A N 1
ATOM 742 C CA . GLN A 1 94 ? 6.261 10.230 2.318 1.00 63.88 94 GLN A CA 1
ATOM 743 C C . GLN A 1 94 ? 5.086 9.448 2.898 1.00 63.88 94 GLN A C 1
ATOM 745 O O . GLN A 1 94 ? 4.843 8.313 2.483 1.00 63.88 94 GLN A O 1
ATOM 750 N N . LEU A 1 95 ? 4.355 10.064 3.827 1.00 62.72 95 LEU A N 1
ATOM 751 C CA . LEU A 1 95 ? 3.317 9.428 4.627 1.00 62.72 95 LEU A CA 1
ATOM 752 C C . LEU A 1 95 ? 2.224 10.453 4.955 1.00 62.72 95 LEU A C 1
ATOM 754 O O . LEU A 1 95 ? 2.287 11.105 5.992 1.00 62.72 95 LEU A O 1
ATOM 758 N N . SER A 1 96 ? 1.184 10.531 4.124 1.00 64.81 96 SER A N 1
ATOM 759 C CA . SER A 1 96 ? -0.115 11.107 4.524 1.00 64.81 96 SER A CA 1
ATOM 760 C C . SER A 1 96 ? -0.941 10.092 5.318 1.00 64.81 96 SER A C 1
ATOM 762 O O . SER A 1 96 ? -2.161 10.081 5.264 1.00 64.81 96 SER A O 1
ATOM 764 N N . TYR A 1 97 ? -0.280 9.158 5.998 1.00 62.94 97 TYR A N 1
ATOM 765 C CA . TYR A 1 97 ? -0.959 8.175 6.820 1.00 62.94 97 TYR A CA 1
ATOM 766 C C . TYR A 1 97 ? -1.536 8.919 8.021 1.00 62.94 97 TYR A C 1
ATOM 768 O O . TYR A 1 97 ? -0.762 9.535 8.731 1.00 62.94 97 TYR A O 1
ATOM 776 N N . GLY A 1 98 ? -2.848 8.901 8.250 1.00 60.75 98 GLY A N 1
ATOM 777 C CA . GLY A 1 98 ? -3.467 9.628 9.369 1.00 60.75 98 GLY A CA 1
ATOM 778 C C . GLY A 1 98 ? -3.904 11.060 9.056 1.00 60.75 98 GLY A C 1
ATOM 779 O O . GLY A 1 98 ? -3.471 11.665 8.085 1.00 60.75 98 GLY A O 1
ATOM 780 N N . GLY A 1 99 ? -4.792 11.583 9.903 1.00 68.69 99 GLY A N 1
ATOM 781 C CA . GLY A 1 99 ? -5.533 12.824 9.659 1.00 68.69 99 GLY A CA 1
ATOM 782 C C . GLY A 1 99 ? -6.989 12.554 9.272 1.00 68.69 99 GLY A C 1
ATOM 783 O O . GLY A 1 99 ? -7.453 11.415 9.339 1.00 68.69 99 GLY A O 1
ATOM 784 N N . ASP A 1 100 ? -7.701 13.605 8.876 1.00 78.56 100 ASP A N 1
ATOM 785 C CA . ASP A 1 100 ? -9.132 13.549 8.540 1.00 78.56 100 ASP A CA 1
ATOM 786 C C . 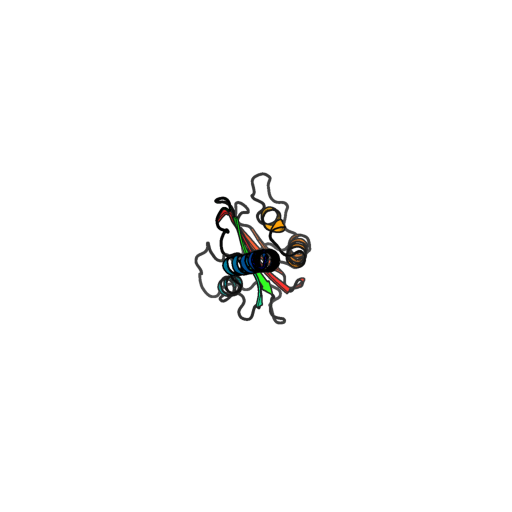ASP A 1 100 ? -9.395 13.132 7.075 1.00 78.56 100 ASP A C 1
ATOM 788 O O . ASP A 1 100 ? -10.545 13.036 6.654 1.00 78.56 100 ASP A O 1
ATOM 792 N N . ASP A 1 101 ? -8.339 12.842 6.306 1.00 88.31 101 ASP A N 1
ATOM 793 C CA . ASP A 1 101 ? -8.412 12.540 4.867 1.00 88.31 101 ASP A CA 1
ATOM 794 C C . ASP A 1 101 ? -8.812 11.083 4.559 1.00 88.31 101 ASP A C 1
ATOM 796 O O . ASP A 1 101 ? -9.018 10.710 3.400 1.00 88.31 101 ASP A O 1
ATOM 800 N N . TRP A 1 102 ? -8.923 10.229 5.582 1.00 93.25 102 TRP A N 1
ATOM 801 C CA . TRP A 1 102 ? -9.333 8.838 5.404 1.00 93.25 102 TRP A CA 1
ATOM 802 C C . TRP A 1 102 ? -10.771 8.738 4.902 1.00 93.25 102 TRP A C 1
ATOM 804 O O . TRP A 1 102 ? -11.726 9.108 5.584 1.00 93.25 102 TRP A O 1
ATOM 814 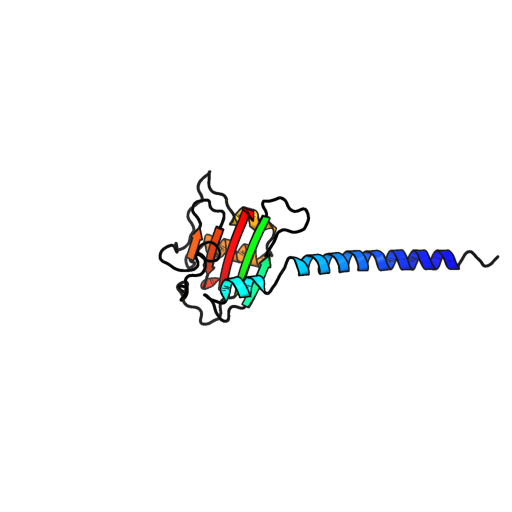N N . THR A 1 103 ? -10.932 8.115 3.740 1.00 95.25 103 THR A N 1
ATOM 815 C CA . THR A 1 103 ? -12.239 7.783 3.178 1.00 95.25 103 THR A CA 1
ATOM 816 C C . THR A 1 103 ? -12.545 6.312 3.432 1.00 95.25 103 THR A C 1
ATOM 818 O O . THR A 1 103 ? -11.735 5.432 3.135 1.00 95.25 103 THR A O 1
ATOM 821 N N . ALA A 1 104 ? -13.718 6.026 3.996 1.00 97.00 104 ALA A N 1
ATOM 822 C CA . ALA A 1 104 ? -14.182 4.655 4.153 1.00 97.00 104 ALA A CA 1
ATOM 823 C C . ALA A 1 104 ? -14.478 4.029 2.782 1.00 97.00 104 ALA A C 1
ATOM 825 O O . ALA A 1 104 ? -15.050 4.660 1.897 1.00 97.00 104 ALA A O 1
ATOM 826 N N . THR A 1 105 ? -14.105 2.768 2.630 1.00 98.00 105 THR A N 1
ATOM 827 C CA . THR A 1 105 ? -14.379 1.967 1.432 1.00 98.00 105 THR A CA 1
ATOM 828 C C . THR A 1 105 ? -15.840 1.486 1.419 1.00 98.00 105 THR A C 1
ATOM 830 O O . THR A 1 105 ? -16.442 1.350 2.492 1.00 98.00 105 THR A O 1
ATOM 833 N N . PRO A 1 106 ? -16.453 1.223 0.247 1.00 98.38 106 PRO A N 1
ATOM 834 C CA . PRO A 1 106 ? -15.841 1.135 -1.083 1.00 98.38 106 PRO A CA 1
ATOM 835 C C . PRO A 1 106 ? -15.305 2.468 -1.608 1.00 98.38 106 PRO A C 1
ATOM 837 O O . PRO A 1 106 ? -15.939 3.508 -1.446 1.00 98.38 106 PRO A O 1
ATOM 840 N N . MET A 1 107 ? -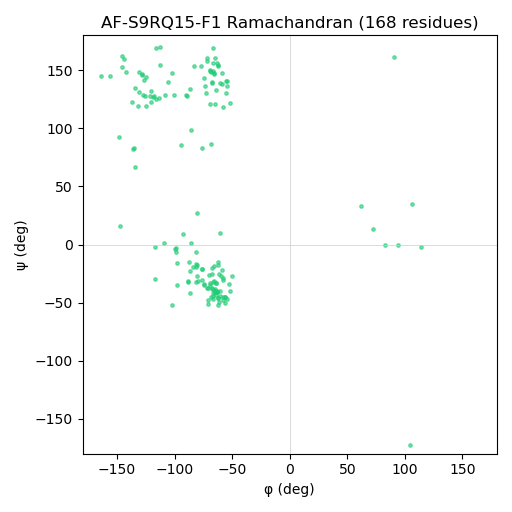14.134 2.424 -2.237 1.00 96.06 107 MET A N 1
ATOM 841 C CA . MET A 1 107 ? -13.536 3.588 -2.880 1.00 96.06 107 MET A CA 1
ATOM 842 C C . MET A 1 107 ? -14.431 4.037 -4.048 1.00 96.06 107 MET A C 1
ATOM 844 O O . MET A 1 107 ? -14.859 3.187 -4.838 1.00 96.06 107 MET A O 1
ATOM 848 N N . PRO A 1 108 ? -14.747 5.339 -4.177 1.00 93.69 108 PRO A N 1
ATOM 849 C CA . PRO A 1 108 ? -15.487 5.825 -5.334 1.00 93.69 108 PRO A CA 1
ATOM 850 C C . PRO A 1 108 ? -14.681 5.592 -6.624 1.00 93.69 108 PRO A C 1
ATOM 852 O O . PRO A 1 108 ? -13.449 5.542 -6.572 1.00 93.69 108 PRO A O 1
ATOM 855 N N . PRO A 1 109 ? -15.345 5.470 -7.789 1.00 92.56 109 PRO A N 1
ATOM 856 C CA . PRO A 1 109 ? -14.648 5.429 -9.068 1.00 92.56 109 PRO A CA 1
ATOM 857 C C . PRO A 1 109 ? -13.737 6.648 -9.226 1.00 92.56 109 PRO A C 1
ATOM 859 O O . PRO A 1 109 ? -14.138 7.773 -8.917 1.00 92.56 109 P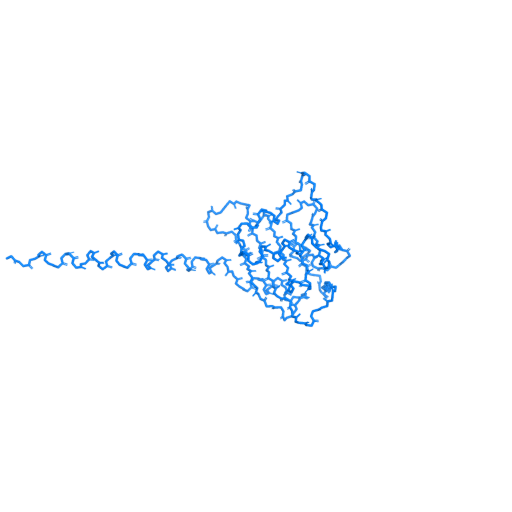RO A O 1
ATOM 862 N N . LEU A 1 110 ? -12.520 6.418 -9.713 1.00 90.94 110 LEU A N 1
ATOM 863 C CA . LEU A 1 110 ? -11.597 7.495 -10.051 1.00 90.94 110 LEU A CA 1
ATOM 864 C C . LEU A 1 110 ? -12.129 8.260 -11.273 1.00 90.94 110 LEU A C 1
ATOM 866 O O . LEU A 1 110 ? -12.817 7.689 -12.120 1.00 90.94 110 LEU A O 1
ATOM 870 N N . GLY A 1 111 ? -11.842 9.560 -11.351 1.00 89.44 111 GLY A N 1
ATOM 871 C CA . GLY A 1 111 ? -12.230 10.367 -12.507 1.00 89.44 111 GLY A CA 1
ATOM 872 C C . GLY A 1 111 ? -11.386 10.038 -13.742 1.00 89.44 111 GLY A C 1
ATOM 873 O O . GLY A 1 111 ? -10.270 9.543 -13.619 1.00 89.44 111 GLY A O 1
ATOM 874 N N . ASP A 1 112 ? -11.875 10.395 -14.932 1.00 89.88 112 ASP A N 1
ATOM 875 C CA . ASP A 1 112 ? -11.203 10.101 -16.216 1.00 89.88 112 ASP A CA 1
ATOM 876 C C . ASP A 1 112 ? -9.783 10.691 -16.337 1.00 89.88 112 ASP A C 1
ATOM 878 O O . ASP A 1 112 ? -8.976 10.239 -17.144 1.00 89.88 112 ASP A O 1
ATOM 882 N N . MET A 1 113 ? -9.480 11.724 -15.546 1.00 87.38 113 MET A N 1
ATOM 883 C CA . MET A 1 113 ? -8.186 12.419 -15.532 1.00 87.38 113 MET A CA 1
ATOM 884 C C . MET A 1 113 ? -7.266 11.955 -14.394 1.00 87.38 113 MET A C 1
ATOM 886 O O . MET A 1 113 ? -6.144 12.449 -14.272 1.00 87.38 113 MET A O 1
ATOM 890 N N . THR A 1 114 ? -7.745 11.055 -13.537 1.00 88.88 114 THR A N 1
ATOM 891 C CA . THR A 1 114 ? -7.013 10.549 -12.380 1.00 88.88 114 THR A CA 1
ATOM 892 C C . THR A 1 114 ? -6.151 9.370 -12.813 1.00 88.88 114 THR A C 1
ATOM 894 O O . THR A 1 114 ? -6.604 8.472 -13.521 1.00 88.88 114 THR A O 1
ATOM 897 N N . ARG A 1 115 ? -4.890 9.359 -12.388 1.00 88.94 115 ARG A N 1
ATOM 898 C CA . ARG A 1 115 ? -4.016 8.202 -12.574 1.00 88.94 115 ARG A CA 1
ATOM 899 C C . ARG A 1 115 ? -4.475 7.119 -11.612 1.00 88.94 115 ARG A C 1
ATOM 901 O O . ARG A 1 115 ? -4.675 7.383 -10.438 1.00 88.94 115 ARG A O 1
ATOM 908 N N . ASP A 1 116 ? -4.666 5.905 -12.099 1.00 94.38 116 ASP A N 1
ATOM 909 C CA . ASP A 1 116 ? -5.030 4.787 -11.237 1.00 94.38 116 ASP A CA 1
ATOM 910 C C . ASP A 1 116 ? -3.762 4.037 -10.833 1.00 94.38 116 ASP A C 1
ATOM 912 O O . ASP A 1 116 ? -3.353 3.072 -11.488 1.00 94.38 116 ASP A O 1
ATOM 916 N N . ALA A 1 117 ? -3.100 4.509 -9.771 1.00 95.19 117 ALA A N 1
ATOM 917 C CA . ALA A 1 117 ? -1.898 3.856 -9.261 1.00 95.19 117 ALA A CA 1
ATOM 918 C C . ALA A 1 117 ? -2.152 2.391 -8.877 1.00 95.19 117 ALA A C 1
ATOM 920 O O . ALA A 1 117 ? -1.254 1.561 -9.017 1.00 95.19 117 ALA A O 1
ATOM 921 N N . LEU A 1 118 ? -3.366 2.042 -8.433 1.00 96.81 118 LEU A N 1
ATOM 922 C CA . LEU A 1 118 ? -3.668 0.672 -8.033 1.00 96.81 118 LEU A CA 1
ATOM 923 C C . LEU A 1 118 ? -3.719 -0.258 -9.240 1.00 96.81 118 LEU A C 1
ATOM 925 O O . LEU A 1 118 ? -3.046 -1.287 -9.226 1.00 96.81 118 LEU A O 1
ATOM 929 N N . SER A 1 119 ? -4.471 0.087 -10.288 1.00 96.06 119 SER A N 1
ATOM 930 C CA . SER A 1 119 ? -4.525 -0.762 -11.486 1.00 96.06 119 SER A CA 1
ATOM 931 C C . SER A 1 119 ? -3.216 -0.754 -12.270 1.00 96.06 119 SER A C 1
ATOM 933 O O . SER A 1 119 ? -2.833 -1.794 -12.809 1.00 96.06 119 SER A O 1
ATOM 935 N N . THR A 1 120 ? -2.494 0.369 -12.270 1.00 95.06 120 THR A N 1
ATOM 936 C CA . THR A 1 120 ? -1.191 0.486 -12.938 1.00 95.06 120 THR A CA 1
ATOM 937 C C . THR A 1 120 ? -0.135 -0.391 -12.266 1.00 95.06 120 THR A C 1
ATOM 939 O O . THR A 1 120 ? 0.611 -1.076 -12.962 1.00 95.06 120 THR A O 1
ATOM 942 N N . CYS A 1 121 ? -0.104 -0.431 -10.929 1.00 95.44 121 CYS A N 1
ATOM 943 C CA . CYS A 1 121 ? 0.871 -1.222 -10.174 1.00 95.44 121 CYS A CA 1
ATOM 944 C C . CYS A 1 121 ? 0.444 -2.672 -9.911 1.00 95.44 121 CYS A C 1
ATOM 946 O O . CYS A 1 121 ? 1.290 -3.508 -9.598 1.00 95.44 121 CYS A O 1
ATOM 948 N N . ALA A 1 122 ? -0.836 -3.010 -10.089 1.00 96.94 122 ALA A N 1
ATOM 949 C CA . ALA A 1 122 ? -1.357 -4.357 -9.859 1.00 96.94 122 ALA A CA 1
ATOM 950 C C . ALA A 1 122 ? -0.629 -5.509 -10.580 1.00 96.94 122 ALA A C 1
ATOM 952 O O . ALA A 1 122 ? -0.598 -6.607 -10.016 1.00 96.94 122 ALA A O 1
ATOM 953 N N . PRO A 1 123 ? -0.078 -5.344 -11.800 1.00 94.62 123 PRO A N 1
ATOM 954 C CA . PRO A 1 123 ? 0.686 -6.400 -12.461 1.00 94.62 123 PRO A CA 1
ATOM 955 C C . PRO A 1 123 ? 2.017 -6.741 -11.781 1.00 94.62 123 PRO A C 1
ATOM 957 O O . PRO A 1 123 ? 2.533 -7.827 -12.034 1.00 94.62 123 PRO A O 1
ATOM 960 N N . GLU A 1 124 ? 2.570 -5.843 -10.959 1.00 92.06 124 GLU A N 1
ATOM 961 C CA . GLU A 1 124 ? 3.844 -6.066 -10.260 1.00 92.06 124 GLU A CA 1
ATOM 962 C C . GLU A 1 124 ? 3.684 -6.850 -8.952 1.00 92.06 124 GLU A C 1
ATOM 964 O O . GLU A 1 124 ? 4.656 -7.420 -8.469 1.00 92.06 124 GLU A O 1
ATOM 969 N N . TRP A 1 125 ? 2.475 -6.897 -8.387 1.00 94.12 125 TRP A N 1
ATOM 970 C CA . TRP A 1 125 ? 2.228 -7.535 -7.095 1.00 94.12 125 TRP A CA 1
ATOM 971 C C . TRP A 1 125 ? 2.040 -9.038 -7.189 1.00 94.12 125 TRP A C 1
ATOM 973 O O . TRP A 1 125 ? 1.466 -9.568 -8.153 1.00 94.12 125 TRP A O 1
ATOM 983 N N . ASP A 1 126 ? 2.364 -9.714 -6.089 1.00 94.69 126 ASP A N 1
ATOM 984 C CA . ASP A 1 126 ? 1.948 -11.093 -5.906 1.00 94.69 126 ASP A CA 1
ATOM 985 C C . ASP A 1 126 ? 0.420 -11.224 -5.961 1.00 94.69 126 ASP A C 1
ATOM 987 O O . ASP A 1 126 ? -0.356 -10.365 -5.521 1.00 94.69 126 ASP A O 1
ATOM 991 N N . ALA A 1 127 ? -0.046 -12.367 -6.469 1.00 95.44 127 ALA A N 1
ATOM 992 C CA . ALA A 1 127 ? -1.473 -12.611 -6.666 1.00 95.44 127 ALA A CA 1
ATOM 993 C C . ALA A 1 127 ? -2.291 -12.500 -5.365 1.00 95.44 127 ALA A C 1
ATOM 995 O O . ALA A 1 127 ? -3.474 -12.157 -5.424 1.00 95.44 127 ALA A O 1
ATOM 996 N N . ASP A 1 128 ? -1.691 -12.795 -4.206 1.00 96.62 128 ASP A N 1
ATOM 997 C CA . ASP A 1 128 ? -2.347 -12.620 -2.908 1.00 96.62 128 ASP A CA 1
ATOM 998 C C . ASP A 1 128 ? -2.505 -11.144 -2.532 1.00 96.62 128 ASP A C 1
ATOM 1000 O O . ASP A 1 128 ? -3.615 -10.722 -2.205 1.00 96.62 128 ASP A O 1
ATOM 1004 N N . ILE A 1 129 ? -1.440 -10.345 -2.657 1.00 97.62 129 ILE A N 1
ATOM 1005 C CA . ILE A 1 129 ? -1.470 -8.905 -2.374 1.00 97.62 129 ILE A CA 1
ATOM 1006 C C . ILE A 1 129 ? -2.466 -8.201 -3.288 1.00 97.62 129 ILE A C 1
ATOM 1008 O O . ILE A 1 129 ? -3.324 -7.465 -2.798 1.00 97.62 129 ILE A O 1
ATOM 1012 N N . ARG A 1 130 ? -2.468 -8.522 -4.587 1.00 98.00 130 ARG A N 1
ATOM 1013 C CA . ARG A 1 130 ? -3.448 -7.976 -5.535 1.00 98.00 130 ARG A CA 1
ATOM 1014 C C . ARG A 1 130 ? -4.895 -8.246 -5.116 1.00 98.00 130 ARG A C 1
ATOM 1016 O O . ARG A 1 130 ? -5.715 -7.333 -5.152 1.00 98.00 130 ARG A O 1
ATOM 1023 N N . ARG A 1 131 ? -5.222 -9.473 -4.687 1.00 98.00 131 ARG A N 1
ATOM 1024 C CA . ARG A 1 131 ? -6.575 -9.798 -4.190 1.00 98.00 131 ARG A CA 1
ATOM 1025 C C . ARG A 1 131 ? -6.915 -9.045 -2.907 1.00 98.00 131 ARG A C 1
ATOM 1027 O O . ARG A 1 131 ? -8.054 -8.615 -2.753 1.00 98.00 131 ARG A O 1
ATOM 1034 N N . ARG A 1 132 ? -5.965 -8.915 -1.973 1.00 98.25 132 ARG A N 1
ATOM 1035 C CA . ARG A 1 132 ? -6.182 -8.184 -0.714 1.00 98.25 132 ARG A CA 1
ATOM 1036 C C . ARG A 1 132 ? -6.447 -6.706 -0.971 1.00 98.25 132 ARG A C 1
ATOM 1038 O O . ARG A 1 132 ? -7.378 -6.167 -0.381 1.00 98.25 132 ARG A O 1
ATOM 1045 N N . VAL A 1 133 ? -5.677 -6.087 -1.866 1.00 98.25 133 VAL A N 1
ATOM 1046 C CA . VAL A 1 133 ? -5.863 -4.694 -2.296 1.00 98.25 133 VAL A CA 1
ATOM 1047 C C . VAL A 1 133 ? -7.222 -4.512 -2.966 1.00 98.25 133 VAL A C 1
ATOM 1049 O O . VAL A 1 133 ? -7.992 -3.669 -2.516 1.00 98.25 133 VAL A O 1
ATOM 1052 N N . ASP A 1 134 ? -7.561 -5.343 -3.955 1.00 98.31 134 ASP A N 1
ATOM 1053 C CA . ASP A 1 134 ? -8.868 -5.303 -4.628 1.00 98.31 134 ASP A CA 1
ATOM 1054 C C . ASP A 1 134 ? -10.028 -5.416 -3.625 1.00 98.31 134 ASP A C 1
ATOM 1056 O O . ASP A 1 134 ? -10.953 -4.603 -3.617 1.00 98.31 134 ASP A O 1
ATOM 1060 N N . HIS A 1 135 ? -9.951 -6.371 -2.698 1.00 98.44 135 HIS A N 1
ATOM 1061 C CA . HIS A 1 135 ? -10.986 -6.548 -1.686 1.00 98.44 135 HIS A CA 1
ATOM 1062 C C . HIS A 1 135 ? -11.048 -5.377 -0.695 1.00 98.44 135 HIS A C 1
ATOM 1064 O O . HIS A 1 135 ? -12.142 -4.994 -0.281 1.00 98.44 135 HIS A O 1
ATOM 1070 N N . ALA A 1 136 ? -9.903 -4.805 -0.310 1.00 98.44 136 ALA A N 1
ATOM 1071 C CA . ALA A 1 136 ? -9.849 -3.652 0.582 1.00 98.44 136 ALA A CA 1
ATOM 1072 C C . ALA A 1 136 ? -10.522 -2.427 -0.037 1.00 98.44 136 ALA A C 1
ATOM 1074 O O . ALA A 1 136 ? -11.238 -1.728 0.663 1.00 98.44 136 ALA A O 1
ATOM 1075 N N . VAL A 1 137 ? -10.336 -2.177 -1.336 1.00 98.12 137 VAL A N 1
ATOM 1076 C CA . VAL A 1 137 ? -10.891 -0.974 -1.980 1.00 98.12 137 VAL A CA 1
ATOM 1077 C C . VAL A 1 137 ? -12.322 -1.157 -2.487 1.00 98.12 137 VAL A C 1
ATOM 1079 O O . VAL A 1 137 ? -13.047 -0.172 -2.609 1.00 98.12 137 VAL A O 1
ATOM 1082 N N . THR A 1 138 ? -12.769 -2.391 -2.746 1.00 98.31 138 THR A N 1
ATOM 1083 C CA . THR A 1 138 ? -14.117 -2.667 -3.287 1.00 98.31 138 THR A CA 1
ATOM 1084 C C . THR A 1 138 ? -15.159 -3.067 -2.240 1.00 98.31 138 THR A C 1
ATOM 1086 O O . THR A 1 138 ? -16.358 -3.051 -2.539 1.00 98.31 138 THR A O 1
ATOM 1089 N N . LYS A 1 139 ? -14.754 -3.452 -1.024 1.00 98.12 139 LYS A N 1
ATOM 1090 C CA . LYS A 1 139 ? -15.667 -3.866 0.058 1.00 98.12 139 LYS A CA 1
ATOM 1091 C C . LYS A 1 139 ? -15.643 -2.870 1.204 1.00 98.12 139 LYS A C 1
ATOM 1093 O O . LYS A 1 139 ? -14.658 -2.188 1.411 1.00 98.12 139 LYS A O 1
ATOM 1098 N N . ALA A 1 140 ? -16.732 -2.817 1.966 1.00 98.00 140 ALA A N 1
ATOM 1099 C CA . ALA A 1 140 ? -16.792 -1.994 3.165 1.00 98.00 140 ALA A CA 1
ATOM 1100 C C . ALA A 1 140 ? -15.882 -2.540 4.280 1.00 98.00 140 ALA A C 1
ATOM 1102 O O . ALA A 1 140 ? -15.732 -3.756 4.427 1.00 98.00 140 ALA A O 1
ATOM 1103 N N . GLY A 1 141 ? -15.356 -1.635 5.111 1.00 97.06 141 GLY A N 1
ATOM 1104 C CA . GLY A 1 141 ? -14.604 -1.970 6.330 1.00 97.06 141 GLY A CA 1
ATOM 1105 C C . GLY A 1 141 ? -13.126 -1.577 6.318 1.00 97.06 141 GLY A C 1
ATOM 1106 O O . GLY A 1 141 ? -12.448 -1.768 7.328 1.00 97.06 141 GLY A O 1
ATOM 1107 N N . SER A 1 142 ? -12.645 -1.010 5.216 1.00 98.12 142 SER A N 1
ATOM 1108 C CA . SER A 1 142 ? -11.281 -0.496 5.068 1.00 98.12 142 SER A CA 1
ATOM 1109 C C . SER A 1 142 ? -11.287 1.014 4.847 1.00 98.12 142 SER A C 1
ATOM 1111 O O . SER A 1 142 ? -12.334 1.609 4.577 1.00 98.12 142 SER A O 1
ATOM 1113 N N . PHE A 1 143 ? -10.115 1.631 4.929 1.00 97.12 143 PHE A N 1
ATOM 1114 C CA . PHE A 1 143 ? -9.934 3.064 4.737 1.00 97.12 143 PHE A CA 1
ATOM 1115 C C . PHE A 1 143 ? -8.871 3.316 3.680 1.00 97.12 143 PHE A C 1
ATOM 1117 O O . PHE A 1 143 ? -7.864 2.604 3.625 1.00 97.12 143 PHE A O 1
ATOM 1124 N N . VAL A 1 144 ? -9.100 4.330 2.853 1.00 96.81 144 VAL A N 1
ATOM 1125 C CA . VAL A 1 144 ? -8.178 4.746 1.800 1.00 96.81 144 VAL A CA 1
ATOM 1126 C C . VAL A 1 144 ? -7.929 6.246 1.843 1.00 96.81 144 VAL A C 1
ATOM 1128 O O . VAL A 1 144 ? -8.814 7.018 2.204 1.00 96.81 144 VAL A O 1
ATOM 1131 N N . ILE A 1 145 ? -6.727 6.648 1.447 1.00 94.44 145 ILE A N 1
ATOM 1132 C CA . ILE A 1 145 ? -6.403 8.023 1.062 1.00 94.44 145 ILE A CA 1
ATOM 1133 C C . ILE A 1 145 ? -5.905 7.947 -0.369 1.00 94.44 145 ILE A C 1
ATOM 1135 O O . ILE A 1 145 ? -5.010 7.157 -0.661 1.00 94.44 145 ILE A O 1
ATOM 1139 N N . VAL A 1 146 ? -6.479 8.760 -1.244 1.00 93.56 146 VAL A N 1
ATOM 1140 C CA . VAL A 1 146 ? -6.053 8.907 -2.636 1.00 93.56 146 VAL A CA 1
ATOM 1141 C C . VAL A 1 146 ? -5.632 10.357 -2.800 1.00 93.56 146 VAL A C 1
ATOM 1143 O O . VAL A 1 146 ? -6.386 11.255 -2.422 1.00 93.56 146 VAL A O 1
ATOM 1146 N N . ASP A 1 147 ? -4.422 10.601 -3.300 1.00 91.06 147 ASP A N 1
ATOM 1147 C CA . ASP A 1 147 ? -3.996 11.975 -3.563 1.00 91.06 147 ASP A CA 1
ATOM 1148 C C . ASP A 1 147 ? -4.816 12.621 -4.698 1.00 91.06 147 ASP A C 1
ATOM 1150 O O . ASP A 1 147 ? -5.578 11.966 -5.411 1.00 91.06 147 ASP A O 1
ATOM 1154 N N . GLY A 1 148 ? -4.676 13.938 -4.872 1.00 88.31 148 GLY A N 1
ATOM 1155 C CA . GLY A 1 148 ? -5.505 14.698 -5.815 1.00 88.31 148 GLY A CA 1
ATOM 1156 C C . GLY A 1 148 ? -5.362 14.294 -7.289 1.00 88.31 148 GLY A C 1
ATOM 1157 O O . GLY A 1 148 ? -6.201 14.685 -8.099 1.00 88.31 148 GLY A O 1
ATOM 1158 N N . VAL A 1 149 ? -4.325 13.531 -7.648 1.00 91.56 149 VAL A N 1
ATOM 1159 C CA . VAL A 1 149 ? -4.071 13.059 -9.021 1.00 91.56 149 VAL A CA 1
ATOM 1160 C C . VAL A 1 149 ? -4.128 11.532 -9.149 1.00 91.56 149 VAL A C 1
ATOM 1162 O O . VAL A 1 149 ? -4.027 11.025 -10.264 1.00 91.56 149 VAL A O 1
ATOM 1165 N N . GLY A 1 150 ? -4.350 10.813 -8.045 1.00 90.94 150 GLY A N 1
ATOM 1166 C CA . GLY A 1 150 ? -4.389 9.353 -7.946 1.00 90.94 150 GLY A CA 1
ATOM 1167 C C . GLY A 1 150 ? -3.031 8.656 -8.062 1.00 90.94 150 GLY A C 1
ATOM 1168 O O . GLY A 1 150 ? -2.972 7.438 -8.223 1.00 90.94 150 GLY A O 1
ATOM 1169 N N . GLU A 1 151 ? -1.930 9.400 -7.966 1.00 92.94 151 GLU A N 1
ATOM 1170 C CA . GLU A 1 151 ? -0.582 8.829 -8.061 1.00 92.94 151 GLU A CA 1
ATOM 1171 C C . GLU A 1 151 ? -0.198 8.078 -6.796 1.00 92.94 151 GLU A C 1
ATOM 1173 O O . GLU A 1 151 ? 0.484 7.061 -6.879 1.00 92.94 151 GLU A O 1
ATOM 1178 N N . THR A 1 152 ? -0.651 8.549 -5.637 1.00 93.19 152 THR A N 1
ATOM 1179 C CA . THR A 1 152 ? -0.382 7.937 -4.337 1.00 93.19 152 THR A CA 1
ATOM 1180 C C . THR A 1 152 ? -1.677 7.483 -3.683 1.00 93.19 152 THR A C 1
ATOM 1182 O O . THR A 1 152 ? -2.610 8.267 -3.501 1.00 93.19 152 THR A O 1
ATOM 1185 N N . VAL A 1 153 ? -1.702 6.218 -3.268 1.00 95.19 153 VAL A N 1
ATOM 1186 C CA . VAL A 1 153 ? -2.801 5.611 -2.523 1.00 95.19 153 VAL A CA 1
ATOM 1187 C C . VAL A 1 153 ? -2.276 4.994 -1.233 1.00 95.19 153 VAL A C 1
ATOM 1189 O O . VAL A 1 153 ? -1.347 4.185 -1.244 1.00 95.19 153 VAL A O 1
ATOM 1192 N N . PHE A 1 154 ? -2.896 5.345 -0.113 1.00 95.56 154 PHE A N 1
ATOM 1193 C CA . PHE A 1 154 ? -2.703 4.671 1.165 1.00 95.56 154 PHE A CA 1
ATOM 1194 C C . PHE A 1 154 ? -3.926 3.816 1.475 1.00 95.56 154 PHE A C 1
ATOM 1196 O O . PHE A 1 154 ? -5.055 4.236 1.234 1.00 95.56 154 PHE A O 1
ATOM 1203 N N . ILE A 1 155 ? -3.705 2.624 2.020 1.00 97.19 155 ILE A N 1
ATOM 1204 C CA . ILE A 1 155 ? -4.753 1.659 2.356 1.00 97.19 155 ILE A CA 1
ATOM 1205 C C . ILE A 1 155 ? -4.520 1.177 3.783 1.00 97.19 155 ILE A C 1
ATOM 1207 O O . ILE A 1 155 ? -3.417 0.748 4.118 1.00 97.19 155 ILE A O 1
ATOM 1211 N N . TYR A 1 156 ? -5.569 1.183 4.599 1.00 97.50 156 TYR A N 1
ATOM 1212 C CA . TYR A 1 156 ? -5.604 0.534 5.904 1.00 97.50 156 TYR A CA 1
ATOM 1213 C C . TYR A 1 156 ? -6.788 -0.430 5.959 1.00 97.50 156 TYR A C 1
ATOM 1215 O O . TYR A 1 156 ? -7.943 -0.022 5.824 1.00 97.50 156 TYR A O 1
ATOM 1223 N N . SER A 1 157 ? -6.512 -1.716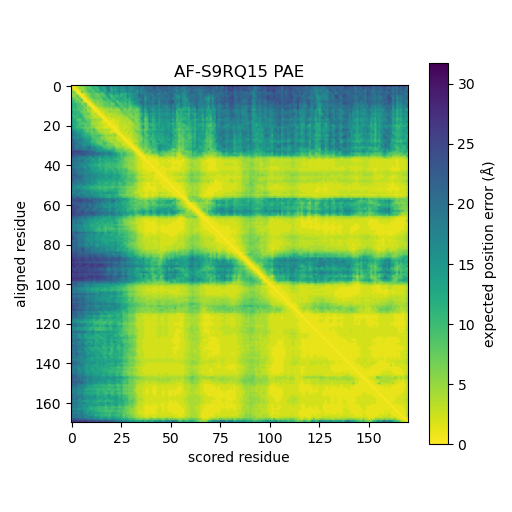 6.160 1.00 97.94 157 SER A N 1
ATOM 1224 C CA . SER A 1 157 ? -7.500 -2.777 5.983 1.00 97.94 157 SER A CA 1
ATOM 1225 C C . SER A 1 157 ? -7.433 -3.783 7.127 1.00 97.94 157 SER A C 1
ATOM 1227 O O . SER A 1 157 ? -6.845 -4.858 6.988 1.00 97.94 157 SER A O 1
ATOM 1229 N N . LYS A 1 158 ? -8.070 -3.475 8.265 1.00 97.69 158 LYS A N 1
ATOM 1230 C CA . LYS A 1 158 ? -8.159 -4.428 9.386 1.00 97.69 158 LYS A CA 1
ATOM 1231 C C . LYS A 1 158 ? -8.789 -5.773 8.988 1.00 97.69 158 LYS A C 1
ATOM 1233 O O . LYS A 1 158 ? -8.202 -6.795 9.336 1.00 97.69 158 LYS A O 1
ATOM 1238 N N . PRO A 1 159 ? -9.905 -5.839 8.231 1.00 98.00 159 PRO A N 1
ATOM 1239 C CA . PRO A 1 159 ? -10.518 -7.130 7.900 1.00 98.00 159 PRO A CA 1
ATOM 1240 C C . PRO A 1 159 ? -9.647 -8.027 6.998 1.00 98.00 159 PRO A C 1
ATOM 1242 O O . PRO A 1 159 ? -9.862 -9.232 6.934 1.00 98.00 159 PRO A O 1
ATOM 1245 N N . GLN A 1 160 ? -8.655 -7.453 6.313 1.00 98.19 160 GLN A N 1
ATOM 1246 C CA . GLN A 1 160 ? -7.720 -8.130 5.406 1.00 98.19 160 GLN A CA 1
ATOM 1247 C C . GLN A 1 160 ? -6.311 -8.200 6.020 1.00 98.19 160 GLN A C 1
ATOM 1249 O O . GLN A 1 160 ? -5.386 -8.715 5.389 1.00 98.19 160 GLN A O 1
ATOM 1254 N N . GLY A 1 161 ? -6.150 -7.679 7.242 1.00 97.75 161 GLY A N 1
ATOM 1255 C CA . GLY A 1 161 ? -4.930 -7.732 8.035 1.00 97.75 161 GLY A CA 1
ATOM 1256 C C . GLY A 1 161 ? -3.733 -7.024 7.409 1.00 97.75 161 GLY A C 1
ATOM 1257 O O . GLY A 1 161 ? -2.618 -7.510 7.577 1.00 97.75 161 GLY A O 1
ATOM 1258 N N . PHE A 1 162 ? -3.918 -5.927 6.664 1.00 98.31 162 PHE A N 1
ATOM 1259 C CA . PHE A 1 162 ? -2.787 -5.232 6.038 1.00 98.31 162 PHE A CA 1
ATOM 1260 C C . PHE A 1 162 ? -2.943 -3.710 5.954 1.00 98.31 162 PHE A C 1
ATOM 1262 O O . PHE A 1 162 ? -4.039 -3.153 6.053 1.00 98.31 162 PHE A O 1
ATOM 1269 N N . ALA A 1 163 ? -1.805 -3.061 5.745 1.00 97.19 163 ALA A N 1
ATOM 1270 C CA . ALA A 1 163 ? -1.672 -1.666 5.373 1.00 97.19 163 ALA A CA 1
ATOM 1271 C C . ALA A 1 163 ? -0.774 -1.549 4.138 1.00 97.19 163 ALA A C 1
ATOM 1273 O O . ALA A 1 163 ? 0.154 -2.344 3.970 1.00 97.19 163 ALA A O 1
ATOM 1274 N N . ALA A 1 164 ? -1.046 -0.572 3.277 1.00 96.94 164 ALA A N 1
ATOM 1275 C CA . ALA A 1 164 ? -0.259 -0.343 2.075 1.00 96.94 164 ALA A CA 1
ATOM 1276 C C . ALA A 1 164 ? -0.080 1.143 1.756 1.00 96.94 164 ALA A C 1
ATOM 1278 O O . ALA A 1 164 ? -0.953 1.967 2.022 1.00 96.94 164 ALA A O 1
ATOM 1279 N N . ARG A 1 165 ? 1.067 1.458 1.157 1.00 95.12 165 ARG A N 1
ATOM 1280 C CA . ARG A 1 165 ? 1.342 2.694 0.423 1.00 95.12 165 ARG A CA 1
ATOM 1281 C C . ARG A 1 165 ? 1.704 2.274 -0.990 1.00 95.12 165 ARG A C 1
ATOM 1283 O O . ARG A 1 165 ? 2.659 1.522 -1.165 1.00 95.12 165 ARG A O 1
ATOM 1290 N N . VAL A 1 166 ? 0.974 2.774 -1.971 1.00 95.38 166 VAL A N 1
ATOM 1291 C CA . VAL A 1 166 ? 1.216 2.549 -3.396 1.00 95.38 166 VAL A CA 1
ATOM 1292 C C . VAL A 1 166 ? 1.439 3.904 -4.040 1.00 95.38 166 VAL A C 1
ATOM 1294 O O . VAL A 1 166 ? 0.668 4.826 -3.791 1.00 95.38 166 VAL A O 1
ATOM 1297 N N . ARG A 1 167 ? 2.491 4.037 -4.840 1.00 93.31 167 ARG A N 1
ATOM 1298 C CA . ARG A 1 167 ? 2.785 5.237 -5.613 1.00 93.31 167 ARG A CA 1
ATOM 1299 C C . ARG A 1 167 ? 3.162 4.862 -7.039 1.00 93.31 167 ARG A C 1
ATOM 1301 O O . ARG A 1 167 ? 3.980 3.967 -7.232 1.00 93.31 167 ARG A O 1
ATOM 1308 N N . TYR A 1 168 ? 2.600 5.572 -8.005 1.00 92.31 168 TYR A N 1
ATOM 1309 C CA . TYR A 1 168 ? 2.971 5.502 -9.411 1.00 92.31 168 TYR A CA 1
ATOM 1310 C C . TYR A 1 168 ? 3.588 6.834 -9.853 1.00 92.31 168 TYR A C 1
ATOM 1312 O O . TYR A 1 168 ? 2.963 7.879 -9.678 1.00 92.31 168 TYR A O 1
ATOM 1320 N N . GLY A 1 169 ? 4.792 6.792 -10.432 1.00 86.81 169 GLY A N 1
ATOM 1321 C CA . GLY A 1 169 ? 5.498 7.981 -10.932 1.00 86.81 169 GLY A CA 1
ATOM 1322 C C . GLY A 1 169 ? 6.680 8.453 -10.086 1.00 86.81 169 GLY A C 1
ATOM 1323 O O . GLY A 1 169 ? 6.893 9.659 -9.959 1.00 86.81 169 GLY A O 1
ATOM 1324 N N . ASP A 1 170 ? 7.414 7.512 -9.485 1.00 64.88 170 ASP A N 1
ATOM 1325 C CA . ASP A 1 170 ? 8.782 7.754 -8.990 1.00 64.88 170 ASP A CA 1
ATOM 1326 C C . ASP A 1 170 ? 9.840 7.577 -10.085 1.00 64.88 170 ASP A C 1
ATOM 1328 O O . ASP A 1 170 ? 9.617 6.733 -10.988 1.00 64.88 170 ASP A O 1
#

Nearest PDB structures (foldseek):
  4net-assembly1_A  TM=3.413E-01  e=1.172E+00  Acinetobacter baumannii
  8hx9-assembly1_A  TM=6.025E-01  e=3.944E+00  Streptomyces venezuelae
  8hx9-assembly1_B  TM=5.989E-01  e=3.471E+00  Streptomyces venezuelae
  8hx7-assembly1_A  TM=6.038E-01  e=4.482E+00  Streptomyces venezuelae
  9hcj-assembly1_Q0  TM=5.413E-01  e=7.962E+00  Dictyostelium discoideum

Organism: NCBI:txid1123360

pLDDT: mean 83.99, std 14.47, range [53.75, 98.44]

Mean predicted aligned error: 8.11 Å

Foldseek 3Di:
DPPPPVVVVVVVVVVVVVVVVVVVVVVVQCCVQWPQCVLCVLCCQFQPPWGWDTFGQDDHVPDDLKDKGKTKTFHDPPDDLDGGAGPDPDPCVSDPRHDPQKDWDLADDDDPQADQLLVVCLVVDDPLVNVLVVCQNHDGRKIWHAPPRRQWMWIGHVVSRMTMIMGIRD

Radius of gyration: 21.57 Å; Cα contacts (8 Å, |Δi|>4): 276; chains: 1; bounding box: 62×56×50 Å

Sequence (170 aa):
MKRSARRVGLSLLGLLAFPFLVWGSWHLHNILFENPRYAAQVFEQVLPGSTPLESKRWHGPGDNDWACTYAVVALPDDALSMPPVPTQTSPHWQLSYGGDDWTATPMPPLGDMTRDALSTCAPEWDADIRRRVDHAVTKAGSFVIVDGVGETVFIYSKPQGFAARVRYGD